Protein AF-A0A2V8R1D8-F1 (afdb_monomer_lite)

Foldseek 3Di:
DDDDDPPPPPPVPDPPQDPQLVLQLDLVQLVVLLPLLLVLLVVLLCCCCPVVVDDPVLLVVLLQLLQVVLVVVVVCCVPDVCCDDDDSNVVLSVVCVVPVQGSGDGRNVVLVVVLVVQCCVVCVVVVDPSSSSSSSSNSVNVSVVSVVSNCVRVPDDD

Radius of gyration: 20.64 Å; chains: 1; bounding box: 63×27×69 Å

Secondary structure (DSSP, 8-state):
------------------HHHHHHT-HHHHHHHHHHHHHHHHHHHHIIIIIS---HHHHHHHHHHHHHHHHHHHHHIIIIIISSSSSHHHHHHHHHHH-TTS-----HHHHHHHHHHHHIIIIIIS--SSHHHHHHHHHHHHHHHHHHHHHHHH----

Sequence (158 aa):
MAIYQNSETESIGTPKDSLLVSLATGSGNYWFSFVSDPLTVVFFLFWEAIFLRSNILILGLSFGAGLLSFSLAEYAFHRWVYHKGRTSAHIGHKKHHEMPEALIAMPWFIVTAVMAIVWYVFAYRLQFHFILGFLAGLLAGFVFYGIFHHVHHHFHFK

Structure (mmCIF, N/CA/C/O backbone):
data_AF-A0A2V8R1D8-F1
#
_entry.id   AF-A0A2V8R1D8-F1
#
loop_
_atom_site.group_PDB
_atom_site.id
_atom_site.type_symbol
_atom_site.label_atom_id
_atom_site.label_alt_id
_atom_site.label_comp_id
_atom_site.label_asym_id
_atom_site.label_entity_id
_atom_site.label_seq_id
_atom_site.pdbx_PDB_ins_code
_atom_site.Cartn_x
_atom_site.Cartn_y
_atom_site.Cartn_z
_atom_site.occupancy
_atom_site.B_iso_or_equiv
_atom_site.auth_seq_id
_atom_site.auth_comp_id
_atom_site.auth_asym_id
_atom_site.auth_atom_id
_atom_site.pdbx_PDB_model_num
ATOM 1 N N . MET A 1 1 ? 40.434 7.223 -50.171 1.00 41.22 1 MET A N 1
ATOM 2 C CA . MET A 1 1 ? 41.306 7.091 -48.986 1.00 41.22 1 MET A CA 1
ATOM 3 C C . MET A 1 1 ? 40.399 7.227 -47.774 1.00 41.22 1 MET A C 1
ATOM 5 O O . MET A 1 1 ? 39.888 8.310 -47.531 1.00 41.22 1 MET A O 1
ATOM 9 N N . ALA A 1 2 ? 40.040 6.098 -47.164 1.00 42.66 2 ALA A N 1
ATOM 10 C CA . ALA A 1 2 ? 39.095 6.037 -46.054 1.00 42.66 2 ALA A CA 1
ATOM 11 C C . ALA A 1 2 ? 39.780 6.543 -44.780 1.00 42.66 2 ALA A C 1
ATOM 13 O O . ALA A 1 2 ? 40.827 6.018 -44.406 1.00 42.66 2 ALA A O 1
ATOM 14 N N . ILE A 1 3 ? 39.210 7.563 -44.140 1.00 40.72 3 ILE A N 1
ATOM 15 C CA . ILE A 1 3 ? 39.638 7.991 -42.808 1.00 40.72 3 ILE A CA 1
ATOM 16 C C . ILE A 1 3 ? 38.753 7.245 -41.813 1.00 40.72 3 ILE A C 1
ATOM 18 O O . ILE A 1 3 ? 37.533 7.389 -41.808 1.00 40.72 3 ILE A O 1
ATOM 22 N N . TYR A 1 4 ? 39.411 6.372 -41.058 1.00 39.34 4 TYR A N 1
ATOM 23 C CA . TYR A 1 4 ? 38.858 5.477 -40.055 1.00 39.34 4 TYR A CA 1
ATOM 24 C C . TYR A 1 4 ? 38.027 6.222 -39.001 1.00 39.34 4 TYR A C 1
ATOM 26 O O . TYR A 1 4 ? 38.477 7.203 -38.410 1.00 39.34 4 TYR A O 1
ATOM 34 N N . GLN A 1 5 ? 36.830 5.693 -38.744 1.00 45.16 5 GLN A N 1
ATOM 35 C CA . GLN A 1 5 ? 36.044 5.949 -37.542 1.00 45.16 5 GLN A CA 1
ATOM 36 C C . GLN A 1 5 ? 36.840 5.498 -36.312 1.00 45.16 5 GLN A C 1
ATOM 38 O O . GLN A 1 5 ? 37.094 4.309 -36.152 1.00 45.16 5 GLN A O 1
ATOM 43 N N . ASN A 1 6 ? 37.155 6.428 -35.414 1.00 40.12 6 ASN A N 1
ATOM 44 C CA . ASN A 1 6 ? 37.315 6.119 -33.996 1.00 40.12 6 ASN A CA 1
ATOM 45 C C . ASN A 1 6 ? 36.038 6.581 -33.292 1.00 40.12 6 ASN A C 1
ATOM 47 O O . ASN A 1 6 ? 35.982 7.656 -32.702 1.00 40.12 6 ASN A O 1
ATOM 51 N N . SER A 1 7 ? 34.978 5.782 -33.412 1.00 38.84 7 SER A N 1
ATOM 52 C CA . SER A 1 7 ? 33.922 5.790 -32.407 1.00 38.84 7 SER A CA 1
ATOM 53 C C . SER A 1 7 ? 34.452 4.973 -31.238 1.00 38.84 7 SER A C 1
ATOM 55 O O . SER A 1 7 ? 34.416 3.741 -31.276 1.00 38.84 7 SER A O 1
ATOM 57 N N . GLU A 1 8 ? 34.995 5.657 -30.237 1.00 38.47 8 GLU A N 1
ATOM 58 C CA . GLU A 1 8 ? 35.162 5.082 -28.911 1.00 38.47 8 GLU A CA 1
ATOM 59 C C . GLU A 1 8 ? 33.794 4.552 -28.485 1.00 38.47 8 GLU A C 1
ATOM 61 O O . GLU A 1 8 ? 32.868 5.297 -28.169 1.00 38.47 8 GLU A O 1
ATOM 66 N N . THR A 1 9 ? 33.636 3.235 -28.554 1.00 39.47 9 THR A N 1
ATOM 67 C CA . THR A 1 9 ? 32.599 2.531 -27.824 1.00 39.47 9 THR A CA 1
ATOM 68 C C . THR A 1 9 ? 32.941 2.691 -26.351 1.00 39.47 9 THR A C 1
ATOM 70 O O . THR A 1 9 ? 33.554 1.809 -25.747 1.00 39.47 9 THR A O 1
ATOM 73 N N . GLU A 1 10 ? 32.559 3.828 -25.768 1.00 37.19 10 GLU A N 1
ATOM 74 C CA . GLU A 1 10 ? 32.228 3.872 -24.356 1.00 37.19 10 GLU A CA 1
ATOM 75 C C . GLU A 1 10 ? 31.118 2.836 -24.165 1.00 37.19 10 GLU A C 1
ATOM 77 O O . GLU A 1 10 ? 29.931 3.093 -24.376 1.00 37.19 10 GLU A O 1
ATOM 82 N N . SER A 1 11 ? 31.503 1.618 -23.785 1.00 39.09 11 SER A N 1
ATOM 83 C CA . SER A 1 11 ? 30.602 0.735 -23.070 1.00 39.09 11 SER A CA 1
ATOM 84 C C . SER A 1 11 ? 30.341 1.417 -21.729 1.00 39.09 11 SER A C 1
ATOM 86 O O . SER A 1 11 ? 30.990 1.115 -20.723 1.00 39.09 11 SER A O 1
ATOM 88 N N . ILE A 1 12 ? 29.440 2.401 -21.731 1.00 38.56 12 ILE A N 1
ATOM 89 C CA . ILE A 1 12 ? 28.854 2.963 -20.524 1.00 38.56 12 ILE A CA 1
ATOM 90 C C . ILE A 1 12 ? 28.121 1.789 -19.895 1.00 38.56 12 ILE A C 1
ATOM 92 O O . ILE A 1 12 ? 26.993 1.463 -20.266 1.00 38.56 12 ILE A O 1
ATOM 96 N N . GLY A 1 13 ? 28.825 1.079 -19.012 1.00 35.94 13 GLY A N 1
ATOM 97 C CA . GLY A 1 13 ? 28.264 -0.001 -18.231 1.00 35.94 13 GLY A CA 1
ATOM 98 C C . GLY A 1 13 ? 27.016 0.550 -17.573 1.00 35.94 13 GLY A C 1
ATOM 99 O O . GLY A 1 13 ? 27.098 1.483 -16.776 1.00 35.94 13 GLY A O 1
ATOM 100 N N . THR A 1 14 ? 25.856 0.023 -17.962 1.00 50.03 14 THR A N 1
ATOM 101 C CA . THR A 1 14 ? 24.590 0.343 -17.312 1.00 50.03 14 THR A CA 1
ATOM 102 C C . THR A 1 14 ? 24.822 0.206 -15.810 1.00 50.03 14 THR A C 1
ATOM 104 O O . THR A 1 14 ? 25.235 -0.883 -15.386 1.00 50.03 14 THR A O 1
ATOM 107 N N . PRO A 1 15 ? 24.645 1.275 -15.008 1.00 55.25 15 PRO A N 1
ATOM 108 C CA . PRO A 1 15 ? 24.829 1.195 -13.570 1.00 55.25 15 PRO A CA 1
ATOM 109 C C . PRO A 1 15 ? 24.048 -0.008 -13.067 1.00 55.25 15 PRO A C 1
ATOM 111 O O . PRO A 1 15 ? 22.863 -0.134 -13.377 1.00 55.25 15 PRO A O 1
ATOM 114 N N . LYS A 1 16 ? 24.722 -0.922 -12.362 1.00 64.06 16 LYS A N 1
ATOM 115 C CA . LYS A 1 16 ? 24.074 -2.119 -11.831 1.00 64.06 16 LYS A CA 1
ATOM 116 C C . LYS A 1 16 ? 22.870 -1.645 -11.021 1.00 64.06 16 LYS A C 1
ATOM 118 O O . LYS A 1 16 ? 23.039 -0.892 -10.061 1.00 64.06 16 LYS A O 1
ATOM 123 N N . ASP A 1 17 ? 21.674 -2.009 -11.474 1.00 74.56 17 ASP A N 1
ATOM 124 C CA . ASP A 1 17 ? 20.436 -1.531 -10.874 1.00 74.56 17 ASP A CA 1
ATOM 125 C C . ASP A 1 17 ? 20.444 -1.779 -9.364 1.00 74.56 17 ASP A C 1
ATOM 127 O O . ASP A 1 17 ? 20.967 -2.792 -8.888 1.00 74.56 17 ASP A O 1
ATOM 131 N N . SER A 1 18 ? 19.841 -0.864 -8.598 1.00 86.50 18 SER A N 1
ATOM 132 C CA . SER A 1 18 ? 19.681 -1.081 -7.158 1.00 86.50 18 SER A CA 1
ATOM 133 C C . SER A 1 18 ? 18.988 -2.427 -6.904 1.00 86.50 18 SER A C 1
ATOM 135 O O . SER A 1 18 ? 18.101 -2.816 -7.667 1.00 86.50 18 SER A O 1
ATOM 137 N N . LEU A 1 19 ? 19.347 -3.121 -5.817 1.00 90.06 19 LEU A N 1
ATOM 138 C CA . LEU A 1 19 ? 18.762 -4.423 -5.459 1.00 90.06 19 LEU A CA 1
ATOM 139 C C . LEU A 1 19 ? 17.224 -4.399 -5.497 1.00 90.06 19 LEU A C 1
ATOM 141 O O . LEU A 1 19 ? 16.602 -5.346 -5.965 1.00 90.06 19 LEU A O 1
ATOM 145 N N . LEU A 1 20 ? 16.619 -3.289 -5.065 1.00 89.56 20 LEU A N 1
ATOM 146 C CA . LEU A 1 20 ? 15.170 -3.092 -5.088 1.00 89.56 20 LEU A CA 1
ATOM 147 C C . LEU A 1 20 ? 14.584 -3.095 -6.502 1.00 89.56 20 LEU A C 1
ATOM 149 O O . LEU A 1 20 ? 13.525 -3.673 -6.710 1.00 89.56 20 LEU A O 1
ATOM 153 N N . VAL A 1 21 ? 15.267 -2.475 -7.467 1.00 90.19 21 VAL A N 1
ATOM 154 C CA . VAL A 1 21 ? 14.832 -2.471 -8.873 1.00 90.19 21 VAL A CA 1
ATOM 155 C C . VAL A 1 21 ? 14.974 -3.870 -9.469 1.00 90.19 21 VAL A C 1
ATOM 157 O O . VAL A 1 21 ? 14.065 -4.323 -10.151 1.00 90.19 21 VAL A O 1
ATOM 160 N N . SER A 1 22 ? 16.063 -4.577 -9.157 1.00 90.56 22 SER A N 1
ATOM 161 C CA . SER A 1 22 ? 16.262 -5.963 -9.600 1.00 90.56 22 SER A CA 1
ATOM 162 C C . SER A 1 22 ? 15.158 -6.898 -9.084 1.00 90.56 22 SER A C 1
ATOM 164 O O . SER A 1 22 ? 14.535 -7.618 -9.864 1.00 90.56 22 SER A O 1
ATOM 166 N N . LEU A 1 23 ? 14.837 -6.819 -7.786 1.00 92.12 23 LEU A N 1
ATOM 167 C CA . LEU A 1 23 ? 13.728 -7.571 -7.190 1.00 92.12 23 LEU A CA 1
ATOM 168 C C . LEU A 1 23 ? 12.376 -7.195 -7.809 1.00 92.12 23 LEU A C 1
ATOM 170 O O . LEU A 1 23 ? 11.559 -8.077 -8.062 1.00 92.12 23 LEU A O 1
ATOM 174 N N . ALA A 1 24 ? 12.156 -5.905 -8.080 1.00 92.06 24 ALA A N 1
ATOM 175 C CA . ALA A 1 24 ? 10.912 -5.417 -8.666 1.00 92.06 24 ALA A CA 1
ATOM 176 C C . ALA A 1 24 ? 10.656 -5.969 -10.078 1.00 92.06 24 ALA A C 1
ATOM 178 O O . ALA A 1 24 ? 9.509 -6.216 -10.439 1.00 92.06 24 ALA A O 1
ATOM 179 N N . THR A 1 25 ? 11.716 -6.193 -10.860 1.00 92.19 25 THR A N 1
ATOM 180 C CA . THR A 1 25 ? 11.643 -6.723 -12.235 1.00 92.19 25 THR A CA 1
ATOM 181 C C . THR A 1 25 ? 11.517 -8.251 -12.323 1.00 92.19 25 THR A C 1
ATOM 183 O O . THR A 1 25 ? 11.505 -8.807 -13.418 1.00 92.19 25 THR A O 1
ATOM 186 N N . GLY A 1 26 ? 11.470 -8.959 -11.191 1.00 91.44 26 GLY A N 1
ATOM 187 C CA . GLY A 1 26 ? 11.349 -10.416 -11.175 1.00 91.44 26 GLY A CA 1
ATOM 188 C C . GLY A 1 26 ? 9.906 -10.889 -11.370 1.00 91.44 26 GLY A C 1
ATOM 189 O O . GLY A 1 26 ? 9.023 -10.511 -10.604 1.00 91.44 26 GLY A O 1
ATOM 190 N N . SER A 1 27 ? 9.671 -11.814 -12.305 1.00 93.38 27 SER A N 1
ATOM 191 C CA . SER A 1 27 ? 8.342 -12.419 -12.518 1.00 93.38 27 SER A CA 1
ATOM 192 C C . SER A 1 27 ? 7.805 -13.132 -11.272 1.00 93.38 27 SER A C 1
ATOM 194 O O . SER A 1 27 ? 6.617 -13.055 -10.978 1.00 93.38 27 SER A O 1
ATOM 196 N N . GLY A 1 28 ? 8.681 -13.785 -10.501 1.00 94.44 28 GLY A N 1
ATOM 197 C CA . GLY A 1 28 ? 8.311 -14.390 -9.222 1.00 94.44 28 GLY A CA 1
ATOM 198 C C . GLY A 1 28 ? 7.783 -13.349 -8.236 1.00 94.44 28 GLY A C 1
ATOM 199 O O . GLY A 1 28 ? 6.726 -13.550 -7.655 1.00 94.44 28 GLY A O 1
ATOM 200 N N . ASN A 1 29 ? 8.472 -12.209 -8.102 1.00 95.31 29 ASN A N 1
ATOM 201 C CA . ASN A 1 29 ? 8.006 -11.100 -7.270 1.00 95.31 29 ASN A CA 1
ATOM 202 C C . ASN A 1 29 ? 6.626 -10.607 -7.716 1.00 95.31 29 ASN A C 1
ATOM 204 O O . ASN A 1 29 ? 5.735 -10.467 -6.887 1.00 95.31 29 ASN A O 1
ATOM 208 N N . TYR A 1 30 ? 6.459 -10.400 -9.024 1.00 96.25 30 TYR A N 1
ATOM 209 C CA . TYR A 1 30 ? 5.204 -9.958 -9.620 1.00 96.25 30 TYR A CA 1
ATOM 210 C C . TYR A 1 30 ? 4.035 -10.859 -9.217 1.00 96.25 30 TYR A C 1
ATOM 212 O O . TYR A 1 30 ? 3.086 -10.398 -8.588 1.00 96.25 30 TYR A O 1
ATOM 220 N N . TRP A 1 31 ? 4.128 -12.159 -9.508 1.00 96.25 31 TRP A N 1
ATOM 221 C CA . TRP A 1 31 ? 3.050 -13.102 -9.213 1.00 96.25 31 TRP A CA 1
ATOM 222 C C . TRP A 1 31 ? 2.859 -13.349 -7.718 1.00 96.25 31 TRP A C 1
ATOM 224 O O . TRP A 1 31 ? 1.728 -13.570 -7.289 1.00 96.25 31 TRP A O 1
ATOM 234 N N . PHE A 1 32 ? 3.923 -13.267 -6.913 1.00 95.94 32 PHE A N 1
ATOM 235 C CA . PHE A 1 32 ? 3.776 -13.332 -5.463 1.00 95.94 32 PHE A CA 1
ATOM 236 C C . PHE A 1 32 ? 2.927 -12.183 -4.931 1.00 95.94 32 PHE A C 1
ATOM 238 O O . PHE A 1 32 ? 2.042 -12.462 -4.129 1.00 95.94 32 PHE A O 1
ATOM 245 N N . SER A 1 33 ? 3.105 -10.948 -5.411 1.00 95.19 33 SER A N 1
ATOM 246 C CA . SER A 1 33 ? 2.271 -9.813 -4.987 1.00 95.19 33 SER A CA 1
ATOM 247 C C . SER A 1 33 ? 0.780 -10.041 -5.283 1.00 95.19 33 SER A C 1
ATOM 249 O O . SER A 1 33 ? -0.067 -9.788 -4.427 1.00 95.19 33 SER A O 1
ATOM 251 N N . PHE A 1 34 ? 0.445 -10.638 -6.437 1.00 95.94 34 PHE A N 1
ATOM 252 C CA . PHE A 1 34 ? -0.938 -11.010 -6.790 1.00 95.94 34 PHE A CA 1
ATOM 253 C C . PHE A 1 34 ? -1.569 -12.057 -5.859 1.00 95.94 34 PHE A C 1
ATOM 255 O O . PHE A 1 34 ? -2.785 -12.239 -5.884 1.00 95.94 34 PHE A O 1
ATOM 262 N N . VAL A 1 35 ? -0.773 -12.739 -5.033 1.00 95.88 35 VAL A N 1
ATOM 263 C CA . VAL A 1 35 ? -1.250 -13.720 -4.051 1.00 95.88 35 VAL A CA 1
ATOM 264 C C . VAL A 1 35 ? -1.146 -13.171 -2.628 1.00 95.88 35 VAL A C 1
ATOM 266 O O . VAL A 1 35 ? -2.112 -13.249 -1.869 1.00 95.88 35 VAL A O 1
ATOM 269 N N . SER A 1 36 ? -0.003 -12.595 -2.251 1.00 95.75 36 SER A N 1
ATOM 270 C CA . SER A 1 36 ? 0.251 -12.111 -0.891 1.00 95.75 36 SER A CA 1
ATOM 271 C C . SER A 1 36 ? -0.670 -10.966 -0.500 1.00 95.75 36 SER A C 1
ATOM 273 O O . SER A 1 36 ? -1.159 -10.932 0.633 1.00 95.75 36 SER A O 1
ATOM 275 N N . ASP A 1 37 ? -0.935 -10.044 -1.423 1.00 96.69 37 ASP A N 1
ATOM 276 C CA . ASP A 1 37 ? -1.653 -8.816 -1.100 1.00 96.69 37 ASP A CA 1
ATOM 277 C C . ASP A 1 37 ? -3.150 -9.093 -0.870 1.00 96.69 37 ASP A C 1
ATOM 279 O O . ASP A 1 37 ? -3.657 -8.711 0.190 1.00 96.69 37 ASP A O 1
ATOM 283 N N . PRO A 1 38 ? -3.860 -9.859 -1.731 1.00 97.50 38 PRO A N 1
ATOM 284 C CA . PRO A 1 38 ? -5.233 -10.276 -1.440 1.00 97.50 38 PRO A CA 1
ATOM 285 C C . PRO A 1 38 ? -5.356 -11.126 -0.170 1.00 97.50 38 PRO A C 1
ATOM 287 O O . PRO A 1 38 ? -6.297 -10.940 0.603 1.00 97.50 38 PRO A O 1
ATOM 290 N N . LEU A 1 39 ? -4.406 -12.034 0.089 1.00 97.25 39 LEU A N 1
ATOM 291 C CA . LEU A 1 39 ? -4.412 -12.827 1.324 1.00 97.25 39 LEU A CA 1
ATOM 292 C C . LEU A 1 39 ? -4.265 -11.943 2.566 1.00 97.25 39 LEU A C 1
ATOM 294 O O . LEU A 1 39 ? -4.924 -12.190 3.575 1.00 97.25 39 LEU A O 1
ATOM 298 N N . THR A 1 40 ? -3.459 -10.886 2.481 1.00 97.12 40 THR A N 1
ATOM 299 C CA . THR A 1 40 ? -3.302 -9.909 3.565 1.00 97.12 40 THR A CA 1
ATOM 300 C C . THR A 1 40 ? -4.591 -9.114 3.794 1.00 97.12 40 THR A C 1
ATOM 302 O O . THR A 1 40 ? -4.981 -8.911 4.945 1.00 97.12 40 THR A O 1
ATOM 305 N N . VAL A 1 41 ? -5.312 -8.734 2.729 1.00 98.31 41 VAL A N 1
ATOM 306 C CA . VAL A 1 41 ? -6.651 -8.118 2.843 1.00 98.31 41 VAL A CA 1
ATOM 307 C C . VAL A 1 41 ? -7.609 -9.047 3.590 1.00 98.31 41 VAL A C 1
ATOM 309 O O . VAL A 1 41 ? -8.243 -8.626 4.560 1.00 98.31 41 VAL A O 1
ATOM 312 N N . VAL A 1 42 ? -7.692 -10.316 3.174 1.00 98.31 42 VAL A N 1
ATOM 313 C CA . VAL A 1 42 ? -8.558 -11.314 3.823 1.00 98.31 42 VAL A CA 1
ATOM 314 C C . VAL A 1 42 ? -8.168 -11.499 5.287 1.00 98.31 42 VAL A C 1
ATOM 316 O O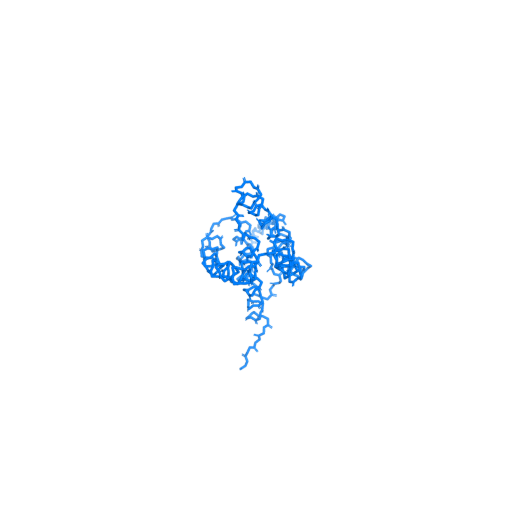 . VAL A 1 42 ? -9.046 -11.523 6.148 1.00 98.31 42 VAL A O 1
ATOM 319 N N . PHE A 1 43 ? -6.871 -11.572 5.585 1.00 97.62 43 PHE A N 1
ATOM 320 C CA . PHE A 1 43 ? -6.368 -11.686 6.951 1.00 97.62 43 PHE A CA 1
ATOM 321 C C . PHE A 1 43 ? -6.795 -10.500 7.826 1.00 97.62 43 PHE A C 1
ATOM 323 O O . PHE A 1 43 ? -7.307 -10.714 8.924 1.00 97.62 43 PHE A O 1
ATOM 330 N N . PHE A 1 44 ? -6.648 -9.261 7.351 1.00 98.06 44 PHE A N 1
ATOM 331 C CA . PHE A 1 44 ? -7.055 -8.074 8.110 1.00 98.06 44 PHE A CA 1
ATOM 332 C C . PHE A 1 44 ? -8.564 -8.019 8.353 1.00 98.06 44 PHE A C 1
ATOM 334 O O . PHE A 1 44 ? -8.984 -7.763 9.483 1.00 98.06 44 PHE A O 1
ATOM 341 N N . LEU A 1 45 ? -9.378 -8.312 7.333 1.00 98.19 45 LEU A N 1
ATOM 342 C CA . LEU A 1 45 ? -10.837 -8.3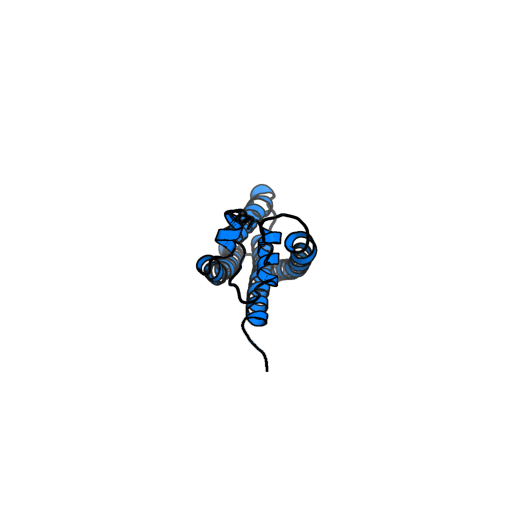69 7.478 1.00 98.19 45 LEU A CA 1
ATOM 343 C C . LEU A 1 45 ? -11.263 -9.459 8.460 1.00 98.19 45 LEU A C 1
ATOM 345 O O . LEU A 1 45 ? -12.088 -9.212 9.339 1.00 98.19 45 LEU A O 1
ATOM 349 N N . PHE A 1 46 ? -10.679 -10.652 8.333 1.00 98.00 46 PHE A N 1
ATOM 350 C CA . PHE A 1 46 ? -10.931 -11.766 9.238 1.00 98.00 46 PHE A CA 1
ATOM 351 C C . PHE A 1 46 ? -10.560 -11.401 10.676 1.00 98.00 46 PHE A C 1
ATOM 353 O O . PHE A 1 46 ? -11.347 -11.633 11.593 1.00 98.00 46 PHE A O 1
ATOM 360 N N . TRP A 1 47 ? -9.394 -10.788 10.884 1.00 97.75 47 TRP A N 1
ATOM 361 C CA . TRP A 1 47 ? -8.935 -10.431 12.219 1.00 97.75 47 TRP A CA 1
ATOM 362 C C . TRP A 1 47 ? -9.835 -9.388 12.889 1.00 97.75 47 TRP A C 1
ATOM 364 O O . TRP A 1 47 ? -10.257 -9.563 14.035 1.00 97.75 47 TRP A O 1
ATOM 374 N N . GLU A 1 48 ? -10.178 -8.331 12.155 1.00 96.81 48 GLU A N 1
ATOM 375 C CA . GLU A 1 48 ? -11.064 -7.262 12.620 1.00 96.81 48 GLU A CA 1
ATOM 376 C C . GLU A 1 48 ? -12.483 -7.789 12.918 1.00 96.81 48 GLU A C 1
ATOM 378 O O . GLU A 1 48 ? -13.074 -7.453 13.946 1.00 96.81 48 GLU A O 1
ATOM 383 N N . ALA A 1 49 ? -13.021 -8.671 12.070 1.00 96.50 49 ALA A N 1
ATOM 384 C CA . ALA A 1 49 ? -14.365 -9.219 12.244 1.00 96.50 49 ALA A CA 1
ATOM 385 C C . ALA A 1 49 ? -14.455 -10.266 13.366 1.00 96.50 49 ALA A C 1
ATOM 387 O O . ALA A 1 49 ? -15.410 -10.259 14.141 1.00 96.50 49 ALA A O 1
ATOM 388 N N . ILE A 1 50 ? -13.484 -11.179 13.459 1.00 97.31 50 ILE A N 1
ATOM 389 C CA . ILE A 1 50 ? -13.590 -12.363 14.325 1.00 97.31 50 ILE A CA 1
ATOM 390 C C . ILE A 1 50 ? -12.948 -12.137 15.692 1.00 97.31 50 ILE A C 1
ATOM 392 O O . ILE A 1 50 ? -13.558 -12.454 16.717 1.00 97.31 50 ILE A O 1
ATOM 396 N N . PHE A 1 51 ? -11.737 -11.578 15.732 1.00 96.50 51 PHE A N 1
ATOM 397 C CA . PHE A 1 51 ? -11.011 -11.389 16.990 1.00 96.50 51 PHE A CA 1
ATOM 398 C C . PHE A 1 51 ? -11.358 -10.065 17.658 1.00 96.50 51 PHE A C 1
ATOM 400 O O . PHE A 1 51 ? -11.602 -10.046 18.864 1.00 96.50 51 PHE A O 1
ATOM 407 N N . LEU A 1 52 ? -11.433 -8.976 16.888 1.00 95.62 52 LEU A N 1
ATOM 408 C CA . LEU A 1 52 ? -11.808 -7.664 17.429 1.00 95.62 52 LEU A CA 1
ATOM 409 C C . LEU A 1 52 ? -13.327 -7.473 17.525 1.00 95.62 52 LEU A C 1
ATOM 411 O O . LEU A 1 52 ? -13.783 -6.582 18.238 1.00 95.62 52 LEU A O 1
ATOM 415 N N . ARG A 1 53 ? -14.108 -8.352 16.879 1.00 95.94 53 ARG A N 1
ATOM 416 C CA . ARG A 1 53 ? -15.581 -8.374 16.926 1.00 95.94 53 ARG A CA 1
ATOM 417 C C . ARG A 1 53 ? -16.201 -7.028 16.556 1.00 95.94 53 ARG A C 1
ATOM 419 O O . ARG A 1 53 ? -17.226 -6.629 17.115 1.00 95.94 53 ARG A O 1
ATOM 426 N N . SER A 1 54 ? -15.571 -6.324 15.620 1.00 94.31 54 SER A N 1
ATOM 427 C CA . SER A 1 54 ? -16.043 -5.024 15.169 1.00 94.31 54 SER A CA 1
ATOM 428 C C . SER A 1 54 ? -17.422 -5.137 14.526 1.00 94.31 54 SER A C 1
ATOM 430 O O . SER A 1 54 ? -17.735 -6.091 13.813 1.00 94.31 54 SER A O 1
ATOM 432 N N . ASN A 1 55 ? -18.266 -4.139 14.782 1.00 96.25 55 ASN A N 1
ATOM 433 C CA . ASN A 1 55 ? -19.586 -4.052 14.170 1.00 96.25 55 ASN A CA 1
ATOM 434 C C . ASN A 1 55 ? -19.457 -4.025 12.634 1.00 96.25 55 ASN A C 1
ATOM 436 O O . ASN A 1 55 ? -18.639 -3.276 12.102 1.00 96.25 55 ASN A O 1
ATOM 440 N N . ILE A 1 56 ? -20.295 -4.791 11.926 1.00 95.94 56 ILE A N 1
ATOM 441 C CA . ILE A 1 56 ? -20.220 -4.926 10.462 1.00 95.94 56 ILE A CA 1
ATOM 442 C C . ILE A 1 56 ? -20.371 -3.594 9.716 1.00 95.94 56 ILE A C 1
ATOM 444 O O . ILE A 1 56 ? -19.706 -3.385 8.704 1.00 95.94 56 ILE A O 1
ATOM 448 N N . LEU A 1 57 ? -21.193 -2.669 10.225 1.00 97.75 57 LEU A N 1
ATOM 449 C CA . LEU A 1 57 ? -21.340 -1.336 9.641 1.00 97.75 57 LEU A CA 1
ATOM 450 C C . LEU A 1 57 ? -20.053 -0.533 9.816 1.00 97.75 57 LEU A C 1
ATOM 452 O O . LEU A 1 57 ? -19.598 0.094 8.867 1.00 97.75 57 LEU A O 1
ATOM 456 N N . ILE A 1 58 ? -19.432 -0.586 10.998 1.00 96.88 58 ILE A N 1
ATOM 457 C CA . ILE A 1 58 ? -18.167 0.118 11.243 1.00 96.88 58 ILE A CA 1
ATOM 458 C C . ILE A 1 58 ? -17.036 -0.486 10.406 1.00 96.88 58 ILE A C 1
ATOM 460 O O . ILE A 1 58 ? -16.250 0.262 9.832 1.00 96.88 58 ILE A O 1
ATOM 464 N N . LEU A 1 59 ? -16.979 -1.815 10.287 1.00 97.75 59 LEU A N 1
ATOM 465 C CA . LEU A 1 59 ? -16.034 -2.501 9.409 1.00 97.75 59 LEU A CA 1
ATOM 466 C C . LEU A 1 59 ? -16.224 -2.080 7.945 1.00 97.75 59 LEU A C 1
ATOM 468 O O . LEU A 1 59 ? -15.253 -1.762 7.266 1.00 97.75 59 LEU A O 1
ATOM 472 N N . GLY A 1 60 ? -17.471 -2.027 7.468 1.00 98.31 60 GLY A N 1
ATOM 473 C CA . GLY A 1 60 ? -17.783 -1.560 6.118 1.00 98.31 60 GLY A CA 1
ATOM 474 C C . GLY A 1 60 ? -17.382 -0.100 5.890 1.00 98.31 60 GLY A C 1
ATOM 475 O O . GLY A 1 60 ? -16.804 0.223 4.853 1.00 98.31 60 GLY A O 1
ATOM 476 N N . LEU A 1 61 ? -17.627 0.777 6.868 1.00 98.50 61 LEU A N 1
ATOM 477 C CA . LEU A 1 61 ? -17.251 2.192 6.797 1.00 98.50 61 LEU A CA 1
ATOM 478 C C . LEU A 1 61 ? -15.732 2.393 6.819 1.00 98.50 61 LEU A C 1
ATOM 480 O O . LEU A 1 61 ? -15.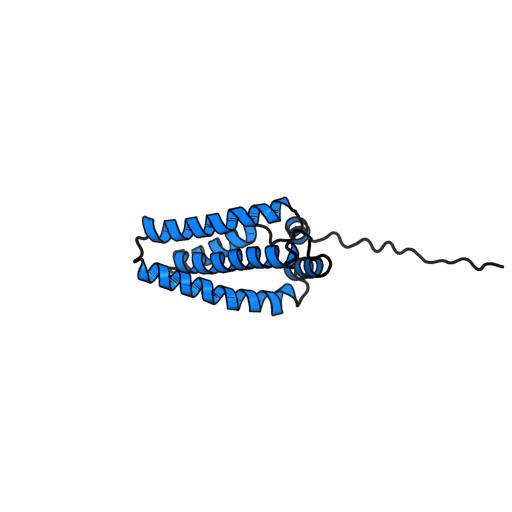218 3.176 6.021 1.00 98.50 61 LEU A O 1
ATOM 484 N N . SER A 1 62 ? -15.005 1.693 7.694 1.00 98.31 62 SER A N 1
ATOM 485 C CA . SER A 1 62 ? -13.543 1.799 7.766 1.00 98.31 62 SER A CA 1
ATOM 486 C C . SER A 1 62 ? -12.886 1.245 6.504 1.00 98.31 62 SER A C 1
ATOM 488 O O . SER A 1 62 ? -12.023 1.912 5.932 1.00 98.31 62 SER A O 1
ATOM 490 N N . PHE A 1 63 ? -13.358 0.099 6.003 1.00 98.75 63 PHE A N 1
ATOM 491 C CA . PHE A 1 63 ? -12.938 -0.456 4.718 1.00 98.75 63 PHE A CA 1
ATOM 492 C C . PHE A 1 63 ? -13.207 0.516 3.564 1.00 98.75 63 PHE A C 1
ATOM 494 O O . PHE A 1 63 ? -12.305 0.810 2.781 1.00 98.75 63 PHE A O 1
ATOM 501 N N . GLY A 1 64 ? -14.415 1.078 3.483 1.00 98.69 64 GLY A N 1
ATOM 502 C CA . GLY A 1 64 ? -14.765 2.070 2.464 1.00 98.69 64 GLY A CA 1
ATOM 503 C C . GLY A 1 64 ? -13.876 3.317 2.522 1.00 98.69 64 GLY A C 1
ATOM 504 O O . GLY A 1 64 ? -13.390 3.778 1.490 1.00 98.69 64 GLY A O 1
ATOM 505 N N . ALA A 1 65 ? -13.593 3.828 3.722 1.00 98.56 65 ALA A N 1
ATOM 506 C CA . ALA A 1 65 ? -12.687 4.959 3.913 1.00 98.56 65 ALA A CA 1
ATOM 507 C C . ALA A 1 65 ? -11.248 4.636 3.473 1.00 98.56 65 ALA A C 1
ATOM 509 O O . ALA A 1 65 ? -10.592 5.475 2.851 1.00 98.56 65 ALA A O 1
ATOM 510 N N . GLY A 1 66 ? -10.770 3.421 3.750 1.00 98.56 66 GLY A N 1
ATOM 511 C CA . GLY A 1 66 ? -9.477 2.927 3.273 1.00 98.56 66 GLY A CA 1
ATOM 512 C C . GLY A 1 66 ? -9.412 2.862 1.751 1.00 98.56 66 GLY A C 1
ATOM 513 O O . GLY A 1 66 ? -8.474 3.384 1.147 1.00 98.56 66 GLY A O 1
ATOM 514 N N . LEU A 1 67 ? -10.448 2.301 1.127 1.00 98.44 67 LEU A N 1
ATOM 515 C CA . LEU A 1 67 ? -10.550 2.171 -0.326 1.00 98.44 67 LEU A CA 1
ATOM 516 C C . LEU A 1 67 ? -10.550 3.540 -1.028 1.00 98.44 67 LEU A C 1
ATOM 518 O O . LEU A 1 67 ? -9.829 3.736 -2.003 1.00 98.44 67 LEU A O 1
ATOM 522 N N . LEU A 1 68 ? -11.293 4.515 -0.497 1.00 98.31 68 LEU A N 1
ATOM 523 C CA . LEU A 1 68 ? -11.290 5.894 -1.006 1.00 98.31 68 LEU A CA 1
ATOM 524 C C . LEU A 1 68 ? -9.948 6.601 -0.770 1.00 98.31 68 LEU A C 1
ATOM 526 O O . LEU A 1 68 ? -9.484 7.374 -1.604 1.00 98.31 68 LEU A O 1
ATOM 530 N N . SER A 1 69 ? -9.295 6.329 0.360 1.00 98.31 69 SER A N 1
ATOM 531 C CA . SER A 1 69 ? -7.966 6.877 0.641 1.00 98.31 69 SER A CA 1
ATOM 532 C C . SER A 1 69 ? -6.923 6.332 -0.333 1.00 98.31 69 SER A C 1
ATOM 534 O O . SER A 1 69 ? -5.997 7.059 -0.703 1.00 98.31 69 SER A O 1
ATOM 536 N N . PHE A 1 70 ? -7.090 5.089 -0.799 1.00 98.31 70 PHE A N 1
ATOM 537 C CA . PHE A 1 70 ? -6.193 4.503 -1.784 1.00 98.31 70 PHE A CA 1
ATOM 538 C C . PHE A 1 70 ? -6.213 5.277 -3.100 1.00 98.31 70 PHE A C 1
ATOM 540 O O . PHE A 1 70 ? -5.138 5.562 -3.606 1.00 98.31 70 PHE A O 1
ATOM 547 N N . SER A 1 71 ? -7.365 5.706 -3.628 1.00 96.31 71 SER A N 1
ATOM 548 C CA . SER A 1 71 ? -7.376 6.439 -4.908 1.00 96.31 71 SER A CA 1
ATOM 549 C C . SER A 1 71 ? -6.592 7.756 -4.837 1.00 96.31 71 SER A C 1
ATOM 551 O O . SER A 1 71 ? -5.926 8.156 -5.793 1.00 96.31 71 SER A O 1
ATOM 553 N N . LEU A 1 72 ? -6.623 8.430 -3.681 1.00 97.50 72 LEU A N 1
ATOM 554 C CA . LEU A 1 72 ? -5.796 9.615 -3.453 1.00 97.50 72 LEU A CA 1
ATOM 555 C C . LEU A 1 72 ? -4.309 9.249 -3.345 1.00 97.50 72 LEU A C 1
ATOM 557 O O . LEU A 1 72 ? -3.466 9.935 -3.928 1.00 97.50 72 LEU A O 1
ATOM 561 N N . ALA A 1 73 ? -3.986 8.181 -2.612 1.00 96.81 73 ALA A N 1
ATOM 562 C CA . ALA A 1 73 ? -2.619 7.690 -2.478 1.00 96.81 73 ALA A CA 1
ATOM 563 C C . ALA A 1 73 ? -2.042 7.252 -3.833 1.00 96.81 73 ALA A C 1
ATOM 565 O O . ALA A 1 73 ? -0.936 7.660 -4.170 1.00 96.81 73 ALA A O 1
ATOM 566 N N . GLU A 1 74 ? -2.799 6.506 -4.634 1.00 97.44 74 GLU A N 1
ATOM 567 C CA . GLU A 1 74 ? -2.453 6.092 -5.993 1.00 97.44 74 GLU A CA 1
ATOM 568 C C . GLU A 1 74 ? -2.060 7.308 -6.826 1.00 97.44 74 GLU A C 1
ATOM 570 O O . GLU A 1 74 ? -0.932 7.386 -7.311 1.00 97.44 74 GLU A O 1
ATOM 575 N N . TYR A 1 75 ? -2.941 8.307 -6.914 1.00 97.31 75 TYR A N 1
ATOM 576 C CA . TYR A 1 75 ? -2.662 9.528 -7.661 1.00 97.31 75 TYR A CA 1
ATOM 577 C C . TYR A 1 75 ? -1.404 10.245 -7.151 1.00 97.31 75 TYR A C 1
ATOM 579 O O . TYR A 1 75 ? -0.558 10.671 -7.945 1.00 97.31 75 TYR A O 1
ATOM 587 N N . ALA A 1 76 ? -1.254 10.365 -5.830 1.00 96.50 76 ALA A N 1
ATOM 588 C CA . ALA A 1 76 ? -0.125 11.052 -5.221 1.00 96.50 76 ALA A CA 1
ATOM 589 C C . ALA A 1 76 ? 1.209 10.349 -5.506 1.00 96.50 76 ALA A C 1
ATOM 591 O O . ALA A 1 76 ? 2.175 10.984 -5.944 1.00 96.50 76 ALA A O 1
ATOM 592 N N . PHE A 1 77 ? 1.259 9.034 -5.297 1.00 95.25 77 PHE A N 1
ATOM 593 C CA . PHE A 1 77 ? 2.437 8.223 -5.574 1.00 95.25 77 PHE A CA 1
ATOM 594 C C . PHE A 1 77 ? 2.754 8.233 -7.063 1.00 95.25 77 PHE A C 1
ATOM 596 O O . PHE A 1 77 ? 3.886 8.532 -7.437 1.00 95.25 77 PHE A O 1
ATOM 603 N N . HIS A 1 78 ? 1.760 8.022 -7.919 1.00 96.12 78 HIS A N 1
ATOM 604 C CA . HIS A 1 78 ? 1.964 7.999 -9.358 1.00 96.12 78 HIS A CA 1
ATOM 605 C C . HIS A 1 78 ? 2.517 9.341 -9.862 1.00 96.12 78 HIS A C 1
ATOM 607 O O . HIS A 1 78 ? 3.562 9.386 -10.521 1.00 96.12 78 HIS A O 1
ATOM 613 N N . ARG A 1 79 ? 1.897 10.462 -9.474 1.00 96.12 79 ARG A N 1
ATOM 614 C CA . ARG A 1 79 ? 2.290 11.798 -9.942 1.00 96.12 79 ARG A CA 1
ATOM 615 C C . ARG A 1 79 ? 3.612 12.296 -9.355 1.00 96.12 79 ARG A C 1
ATOM 617 O O . ARG A 1 79 ? 4.384 12.933 -10.077 1.00 96.12 79 ARG A O 1
ATOM 624 N N . TRP A 1 80 ? 3.860 12.089 -8.061 1.00 95.56 80 TRP A N 1
ATOM 625 C CA . TRP A 1 80 ? 4.982 12.732 -7.359 1.00 95.56 80 TRP A CA 1
ATOM 626 C C . TRP A 1 80 ? 6.111 11.791 -6.949 1.00 95.56 80 TRP A C 1
ATOM 628 O O . TRP A 1 80 ? 7.228 12.271 -6.791 1.00 95.56 80 TRP A O 1
ATOM 638 N N . VAL A 1 81 ? 5.860 10.491 -6.795 1.00 94.12 81 VAL A N 1
ATOM 639 C CA . VAL A 1 81 ? 6.891 9.514 -6.399 1.00 94.12 81 VAL A CA 1
ATOM 640 C C . VAL A 1 81 ? 7.381 8.715 -7.604 1.00 94.12 81 VAL A C 1
ATOM 642 O O . VAL A 1 81 ? 8.582 8.512 -7.761 1.00 94.12 81 VAL A O 1
ATOM 645 N N . TYR A 1 82 ? 6.468 8.269 -8.465 1.00 95.38 82 TYR A N 1
ATOM 646 C CA . TYR A 1 82 ? 6.791 7.414 -9.604 1.00 95.38 82 TYR A CA 1
ATOM 647 C C . TYR A 1 82 ? 7.232 8.236 -10.814 1.00 95.38 82 TYR A C 1
ATOM 649 O O . TYR A 1 82 ? 8.219 7.894 -11.457 1.00 95.38 82 TYR A O 1
ATOM 657 N N . HIS A 1 83 ? 6.580 9.365 -11.103 1.00 95.94 83 HIS A N 1
ATOM 658 C CA . HIS A 1 83 ? 6.970 10.229 -12.226 1.00 95.94 83 HIS A CA 1
ATOM 659 C C . HIS A 1 83 ? 8.025 11.291 -11.896 1.00 95.94 83 HIS A C 1
ATOM 661 O O . HIS A 1 83 ? 8.557 11.911 -12.817 1.00 95.94 83 HIS A O 1
ATOM 667 N N . LYS A 1 84 ? 8.362 11.514 -10.619 1.00 91.38 84 LYS A N 1
ATOM 668 C CA . LYS A 1 84 ? 9.358 12.520 -10.223 1.00 91.38 84 LYS A CA 1
ATOM 669 C C . LYS A 1 84 ? 10.393 11.939 -9.264 1.00 91.38 84 LYS A C 1
ATOM 671 O O . LYS A 1 84 ? 10.045 11.313 -8.272 1.00 91.38 84 LYS A O 1
ATOM 676 N N . GLY A 1 85 ? 11.668 12.230 -9.516 1.00 80.25 85 GLY A N 1
ATOM 677 C CA . GLY A 1 85 ? 12.758 11.969 -8.576 1.00 80.25 85 GLY A CA 1
ATOM 678 C C . GLY A 1 85 ? 13.816 11.007 -9.106 1.00 80.25 85 GLY A C 1
ATOM 679 O O . GLY A 1 85 ? 14.025 10.885 -10.305 1.00 80.25 85 GLY A O 1
ATOM 680 N N . ARG A 1 86 ? 14.546 10.374 -8.182 1.00 87.62 86 ARG A N 1
ATOM 681 C CA . ARG A 1 86 ? 15.645 9.425 -8.459 1.00 87.62 86 ARG A CA 1
ATOM 682 C C . ARG A 1 86 ? 15.549 8.173 -7.573 1.00 87.62 86 ARG A C 1
ATOM 684 O O . ARG A 1 86 ? 16.554 7.534 -7.281 1.00 87.62 86 ARG A O 1
ATOM 691 N N . THR A 1 87 ? 14.349 7.876 -7.074 1.00 91.56 87 THR A N 1
ATOM 692 C CA . THR A 1 87 ? 14.087 6.742 -6.176 1.00 91.56 87 THR A CA 1
ATOM 693 C C . THR A 1 87 ? 14.040 5.427 -6.960 1.00 91.56 87 THR A C 1
ATOM 695 O O . THR A 1 87 ? 13.799 5.428 -8.168 1.00 91.56 87 THR A O 1
ATOM 698 N N . SER A 1 88 ? 14.204 4.283 -6.286 1.00 92.81 88 SER A N 1
ATOM 699 C CA . SER A 1 88 ? 14.012 2.971 -6.928 1.00 92.81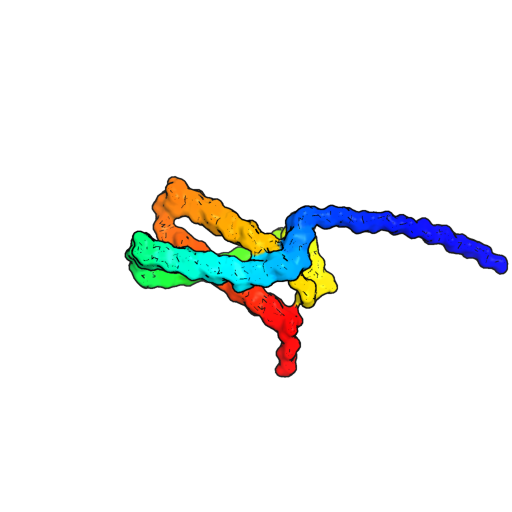 88 SER A CA 1
ATOM 700 C C . SER A 1 88 ? 12.604 2.811 -7.516 1.00 92.81 88 SER A C 1
ATOM 702 O O . SER A 1 88 ? 12.463 2.202 -8.571 1.00 92.81 88 SER A O 1
ATOM 704 N N . ALA A 1 89 ? 11.581 3.401 -6.884 1.00 93.19 89 ALA A N 1
ATOM 705 C CA . ALA A 1 89 ? 10.215 3.409 -7.407 1.00 93.19 89 ALA A CA 1
ATOM 706 C C . ALA A 1 89 ? 10.108 4.198 -8.723 1.00 93.19 89 ALA A C 1
ATOM 708 O O . ALA A 1 89 ? 9.503 3.712 -9.672 1.00 93.19 89 ALA A O 1
ATOM 709 N N . HIS A 1 90 ? 10.755 5.367 -8.813 1.00 94.88 90 HIS A N 1
ATOM 710 C CA . HIS A 1 90 ? 10.823 6.140 -10.056 1.00 94.88 90 HIS A CA 1
ATOM 711 C C . HIS A 1 90 ? 11.517 5.363 -11.181 1.00 94.88 90 HIS A C 1
ATOM 713 O O . HIS A 1 90 ? 11.019 5.314 -12.302 1.00 94.88 90 HIS A O 1
ATOM 719 N N . ILE A 1 91 ? 12.651 4.721 -10.882 1.00 94.69 91 ILE A N 1
ATOM 720 C CA . ILE A 1 91 ? 13.401 3.931 -11.870 1.00 94.69 91 ILE A CA 1
ATOM 721 C C . ILE A 1 91 ? 12.572 2.733 -12.353 1.00 94.69 91 ILE A C 1
ATOM 723 O O . ILE A 1 91 ? 12.492 2.500 -13.556 1.00 94.69 91 ILE A O 1
ATOM 727 N N . GLY A 1 92 ? 11.936 1.995 -11.437 1.00 94.31 92 GLY A N 1
ATOM 728 C CA . GLY A 1 92 ? 11.061 0.872 -11.786 1.00 94.31 92 GLY A CA 1
ATOM 729 C C . GLY A 1 92 ? 9.872 1.307 -12.645 1.00 94.31 92 GLY A C 1
ATOM 730 O O . GLY A 1 92 ? 9.606 0.691 -13.673 1.00 94.31 92 GLY A O 1
ATOM 731 N N . HIS A 1 93 ? 9.223 2.417 -12.285 1.00 95.88 93 HIS A N 1
ATOM 732 C CA . HIS A 1 93 ? 8.123 2.984 -13.069 1.00 95.88 93 HIS A CA 1
ATOM 733 C C . HIS A 1 93 ? 8.565 3.431 -14.461 1.00 95.88 93 HIS A C 1
ATOM 735 O O . HIS A 1 93 ? 7.886 3.165 -15.445 1.00 95.88 93 HIS A O 1
ATOM 741 N N . LYS A 1 94 ? 9.736 4.067 -14.577 1.00 95.50 94 LYS A N 1
ATOM 742 C CA . LYS A 1 94 ? 10.293 4.446 -15.880 1.00 95.50 94 LYS A CA 1
ATOM 743 C C . LYS A 1 94 ? 10.496 3.220 -16.779 1.00 95.50 94 LYS A C 1
ATOM 745 O O . LYS A 1 94 ? 10.096 3.262 -17.937 1.00 95.50 94 LYS A O 1
ATOM 750 N N . LYS A 1 95 ? 11.050 2.128 -16.240 1.00 95.00 95 LYS A N 1
ATOM 751 C CA . LYS A 1 95 ? 11.211 0.866 -16.982 1.00 95.00 95 LYS A CA 1
ATOM 752 C C . LYS A 1 95 ? 9.874 0.278 -17.429 1.00 95.00 95 LYS A C 1
ATOM 754 O O . LYS A 1 95 ? 9.788 -0.228 -18.540 1.00 95.00 95 LYS A O 1
ATOM 759 N N . HIS A 1 96 ? 8.840 0.377 -16.591 1.00 95.38 96 HIS A N 1
ATOM 760 C CA . HIS A 1 96 ? 7.480 -0.022 -16.964 1.00 95.38 96 HIS A CA 1
ATOM 761 C C . HIS A 1 96 ? 6.953 0.797 -18.151 1.00 95.38 96 HIS A C 1
ATOM 763 O O . HIS A 1 96 ? 6.431 0.234 -19.101 1.00 95.38 96 HIS A O 1
ATOM 769 N N . HIS A 1 97 ? 7.162 2.117 -18.164 1.00 95.38 97 HIS A N 1
ATOM 770 C CA . HIS A 1 97 ? 6.792 2.956 -19.318 1.00 95.38 97 HIS A CA 1
ATOM 771 C C . HIS A 1 97 ? 7.571 2.612 -20.596 1.00 95.38 97 HIS A C 1
ATOM 773 O O . HIS A 1 97 ? 7.026 2.722 -21.691 1.00 95.38 97 HIS A O 1
ATOM 779 N N . GLU A 1 98 ? 8.836 2.205 -20.473 1.00 96.38 98 GLU A N 1
ATOM 780 C CA . GLU A 1 98 ? 9.670 1.781 -21.607 1.00 96.38 98 GLU A CA 1
ATOM 781 C C . GLU A 1 98 ? 9.245 0.407 -22.162 1.00 96.38 98 GLU A C 1
ATOM 783 O O . GLU A 1 98 ? 9.324 0.182 -23.370 1.00 96.38 98 GLU A O 1
ATOM 788 N N . MET A 1 99 ? 8.783 -0.503 -21.298 1.00 95.25 99 MET A N 1
ATOM 789 C CA . MET A 1 99 ? 8.306 -1.844 -21.655 1.00 95.25 99 MET A CA 1
ATOM 790 C C . MET A 1 99 ? 7.033 -2.191 -20.862 1.00 95.25 99 MET A C 1
ATOM 792 O O . MET A 1 99 ? 7.129 -2.861 -19.832 1.00 95.25 99 MET A O 1
ATOM 796 N N . PRO A 1 100 ? 5.840 -1.784 -21.339 1.00 94.19 100 PRO A N 1
ATOM 797 C CA . PRO A 1 100 ? 4.590 -1.918 -20.579 1.00 94.19 100 PRO A CA 1
ATOM 798 C C . PRO A 1 100 ? 4.171 -3.363 -20.280 1.00 94.19 100 PRO A C 1
ATOM 800 O O . PRO A 1 100 ? 3.482 -3.621 -19.300 1.00 94.19 100 PRO A O 1
ATOM 803 N N . GLU A 1 101 ? 4.633 -4.313 -21.095 1.00 94.12 101 GLU A N 1
ATOM 804 C CA . GLU A 1 101 ? 4.389 -5.749 -20.915 1.00 94.12 101 GLU A CA 1
ATOM 805 C C . GLU A 1 101 ? 5.396 -6.424 -19.965 1.00 94.12 101 GLU A C 1
ATOM 807 O O . GLU A 1 101 ? 5.342 -7.637 -19.745 1.00 94.12 101 GLU A O 1
ATOM 812 N N . ALA A 1 102 ? 6.369 -5.686 -19.427 1.00 94.00 102 ALA A N 1
ATOM 813 C CA . ALA A 1 102 ? 7.304 -6.251 -18.468 1.00 94.00 102 ALA A CA 1
ATOM 814 C C . ALA A 1 102 ? 6.605 -6.479 -17.120 1.00 94.00 102 ALA A C 1
ATOM 816 O O . ALA A 1 102 ? 5.939 -5.597 -16.581 1.00 94.00 102 ALA A O 1
ATOM 817 N N . LEU A 1 103 ? 6.811 -7.658 -16.529 1.00 95.31 103 LEU A N 1
ATOM 818 C CA . LEU A 1 103 ? 6.272 -8.003 -15.213 1.00 95.31 103 LEU A CA 1
ATOM 819 C C . LEU A 1 103 ? 7.055 -7.283 -14.108 1.00 95.31 103 LEU A C 1
ATOM 821 O O . LEU A 1 103 ? 7.959 -7.849 -13.491 1.00 95.31 103 LEU A O 1
ATOM 825 N N . ILE A 1 104 ? 6.716 -6.015 -13.883 1.00 95.31 104 ILE A N 1
ATOM 826 C CA . ILE A 1 104 ? 7.332 -5.156 -12.875 1.00 95.31 104 ILE A CA 1
ATOM 827 C C . ILE A 1 104 ? 6.310 -4.868 -11.781 1.00 95.31 104 ILE A C 1
ATOM 829 O O . ILE A 1 104 ? 5.223 -4.357 -12.038 1.00 95.31 104 ILE A O 1
ATOM 833 N N . ALA A 1 105 ? 6.667 -5.186 -10.542 1.00 94.62 105 ALA A N 1
ATOM 834 C CA . ALA A 1 105 ? 5.859 -4.868 -9.372 1.00 94.62 105 ALA A CA 1
ATOM 835 C C . ALA A 1 105 ? 6.752 -4.399 -8.228 1.00 94.62 105 ALA A C 1
ATOM 837 O O . ALA A 1 105 ? 7.931 -4.739 -8.152 1.00 94.62 105 ALA A O 1
ATOM 838 N N . MET A 1 106 ? 6.185 -3.645 -7.292 1.00 92.56 106 MET A N 1
ATOM 839 C CA . MET A 1 106 ? 6.857 -3.363 -6.028 1.00 92.56 106 MET A CA 1
ATOM 840 C C . MET A 1 106 ? 7.252 -4.685 -5.339 1.00 92.56 106 MET A C 1
ATOM 842 O O . MET A 1 106 ? 6.491 -5.653 -5.428 1.00 92.56 106 MET A O 1
ATOM 846 N N . PRO A 1 107 ? 8.424 -4.771 -4.678 1.00 93.50 107 PRO A N 1
ATOM 847 C CA . PRO A 1 107 ? 8.795 -5.987 -3.970 1.00 93.50 107 PRO A CA 1
ATOM 848 C C . PRO A 1 107 ? 7.719 -6.407 -2.955 1.00 93.50 107 PRO A C 1
ATOM 850 O O . PRO A 1 107 ? 7.342 -5.598 -2.104 1.00 93.50 107 PRO A O 1
ATOM 853 N N . TRP A 1 108 ? 7.237 -7.651 -3.052 1.00 88.88 108 TRP A N 1
ATOM 854 C CA . TRP A 1 108 ? 6.015 -8.151 -2.395 1.00 88.88 108 TRP A CA 1
ATOM 855 C C . TRP A 1 108 ? 5.983 -7.899 -0.877 1.00 88.88 108 TRP A C 1
ATOM 857 O O . TRP A 1 108 ? 4.966 -7.525 -0.295 1.00 88.88 108 TRP A O 1
ATOM 867 N N . PHE A 1 109 ? 7.134 -8.019 -0.215 1.00 90.31 109 PHE A N 1
ATOM 868 C CA . PHE A 1 109 ? 7.245 -7.828 1.229 1.00 90.31 109 PHE A CA 1
ATOM 869 C C . PHE A 1 109 ? 7.155 -6.359 1.658 1.00 90.31 109 PHE A C 1
ATOM 871 O O . PHE A 1 109 ? 6.855 -6.092 2.820 1.00 90.31 109 PHE A O 1
ATOM 878 N N . ILE A 1 110 ? 7.416 -5.391 0.769 1.00 93.19 110 ILE A N 1
ATOM 879 C CA . ILE A 1 110 ? 7.434 -3.973 1.156 1.00 93.19 110 ILE A CA 1
ATOM 880 C C . ILE A 1 110 ? 6.016 -3.487 1.448 1.00 93.19 110 ILE A C 1
ATOM 882 O O . ILE A 1 110 ? 5.825 -2.774 2.430 1.00 93.19 110 ILE A O 1
ATOM 886 N N . VAL A 1 111 ? 5.020 -3.893 0.654 1.00 92.00 111 VAL A N 1
ATOM 887 C CA . VAL A 1 111 ? 3.618 -3.514 0.897 1.00 92.00 111 VAL A CA 1
ATOM 888 C C . VAL A 1 111 ? 3.179 -4.039 2.262 1.00 92.00 111 VAL A C 1
ATOM 890 O O . VAL A 1 111 ? 2.738 -3.267 3.112 1.00 92.00 111 VAL A O 1
ATOM 893 N N . THR A 1 112 ? 3.421 -5.327 2.517 1.00 88.75 112 THR A N 1
ATOM 894 C CA . THR A 1 112 ? 3.121 -5.966 3.806 1.00 88.75 112 THR A CA 1
ATOM 895 C C . THR A 1 112 ? 3.853 -5.283 4.969 1.00 88.75 112 THR A C 1
ATOM 897 O O . THR A 1 112 ? 3.243 -4.996 5.999 1.00 88.75 112 THR A O 1
ATOM 900 N N . ALA A 1 113 ? 5.140 -4.957 4.811 1.00 94.50 113 ALA A N 1
ATOM 901 C CA . ALA A 1 113 ? 5.926 -4.276 5.839 1.00 94.50 113 ALA A CA 1
ATOM 902 C C . ALA A 1 113 ? 5.396 -2.866 6.144 1.00 94.50 113 ALA A C 1
ATOM 904 O O . ALA A 1 113 ? 5.288 -2.494 7.312 1.00 94.50 113 ALA A O 1
ATOM 905 N N . VAL A 1 114 ? 5.021 -2.094 5.119 1.00 95.25 114 VAL A N 1
ATOM 906 C CA . VAL A 1 114 ? 4.412 -0.767 5.299 1.00 95.25 114 VAL A CA 1
ATOM 907 C C . VAL A 1 114 ? 3.094 -0.889 6.063 1.00 95.25 114 VAL A C 1
ATOM 909 O O . VAL A 1 114 ? 2.901 -0.166 7.040 1.00 95.25 114 VAL A O 1
ATOM 912 N N . MET A 1 115 ? 2.224 -1.835 5.695 1.00 95.81 115 MET A N 1
ATOM 913 C CA . MET A 1 115 ? 0.964 -2.060 6.414 1.00 95.81 115 MET A CA 1
ATOM 914 C C . MET A 1 115 ? 1.202 -2.463 7.873 1.00 95.81 115 MET A C 1
ATOM 916 O O . MET A 1 115 ? 0.541 -1.934 8.766 1.00 95.81 115 MET A O 1
ATOM 920 N N . ALA A 1 116 ? 2.181 -3.332 8.139 1.00 95.62 116 ALA A N 1
ATOM 921 C CA . ALA A 1 116 ? 2.543 -3.741 9.494 1.00 95.62 116 ALA A CA 1
ATOM 922 C C . ALA A 1 116 ? 3.070 -2.569 10.340 1.00 95.62 116 ALA A C 1
ATOM 924 O O . ALA A 1 116 ? 2.699 -2.443 11.507 1.00 95.62 116 ALA A O 1
ATOM 925 N N . ILE A 1 117 ? 3.891 -1.685 9.761 1.00 97.94 117 ILE A N 1
ATOM 926 C CA . ILE A 1 117 ? 4.390 -0.479 10.441 1.00 97.94 117 ILE A CA 1
ATOM 927 C C . ILE A 1 117 ? 3.233 0.470 10.766 1.00 97.94 117 ILE A C 1
ATOM 929 O O . ILE A 1 117 ? 3.133 0.945 11.898 1.00 97.94 117 ILE A O 1
ATOM 933 N N . VAL A 1 118 ? 2.342 0.727 9.804 1.00 97.38 118 VAL A N 1
ATOM 934 C CA . VAL A 1 118 ? 1.175 1.597 10.019 1.00 97.38 118 VAL A CA 1
ATOM 935 C C . VAL A 1 118 ? 0.263 1.001 11.091 1.00 97.38 118 VAL A C 1
ATOM 937 O O . VAL A 1 118 ? -0.115 1.702 12.028 1.00 97.38 118 VAL A O 1
ATOM 940 N N . TRP A 1 119 ? -0.026 -0.299 11.033 1.00 97.50 119 TRP A N 1
ATOM 941 C CA . TRP A 1 119 ? -0.783 -0.979 12.083 1.00 97.50 119 TRP A CA 1
ATOM 942 C C . TRP A 1 119 ? -0.101 -0.861 13.452 1.00 97.50 119 TRP A C 1
ATOM 944 O O . TRP A 1 119 ? -0.743 -0.476 14.429 1.00 97.50 119 TRP A O 1
ATOM 954 N N . TYR A 1 120 ? 1.204 -1.132 13.533 1.00 97.88 120 TYR A N 1
ATOM 955 C CA . TYR A 1 120 ? 1.944 -1.067 14.791 1.00 97.88 120 TYR A CA 1
ATOM 956 C C . TYR A 1 120 ? 1.880 0.333 15.406 1.00 97.88 120 TYR A C 1
ATOM 958 O O . TYR A 1 120 ? 1.621 0.479 16.599 1.00 97.88 120 TYR A O 1
ATOM 966 N N . VAL A 1 121 ? 2.068 1.378 14.603 1.00 98.25 121 VAL A N 1
ATOM 967 C CA . VAL A 1 121 ? 2.007 2.757 15.093 1.00 98.25 121 VAL A CA 1
ATOM 968 C C . VAL A 1 121 ? 0.580 3.127 15.498 1.00 98.25 121 VAL A C 1
ATOM 970 O O . VAL A 1 121 ? 0.356 3.522 16.639 1.00 98.25 121 VAL A O 1
ATOM 973 N N . PHE A 1 122 ? -0.399 2.986 14.608 1.00 97.88 122 PHE A N 1
ATOM 974 C CA . PHE A 1 122 ? -1.736 3.526 14.855 1.00 97.88 122 PHE A CA 1
ATOM 975 C C . PHE A 1 122 ? -2.593 2.622 15.739 1.00 97.88 122 PHE A C 1
ATOM 977 O O . PHE A 1 122 ? -3.177 3.101 16.707 1.00 97.88 122 PHE A O 1
ATOM 984 N N . ALA A 1 123 ? -2.644 1.321 15.461 1.00 96.06 123 ALA A N 1
ATOM 985 C CA . ALA A 1 123 ? -3.462 0.396 16.238 1.00 96.06 123 ALA A CA 1
ATOM 986 C C . ALA A 1 123 ? -2.783 0.023 17.561 1.00 96.06 123 ALA A C 1
ATOM 988 O O . ALA A 1 123 ? -3.396 0.122 18.618 1.00 96.06 123 ALA A O 1
ATOM 989 N N . TYR A 1 124 ? -1.508 -0.380 17.529 1.00 95.75 124 TYR A N 1
ATOM 990 C CA . TYR A 1 124 ? -0.849 -0.911 18.727 1.00 95.75 124 TYR A CA 1
ATOM 991 C C . TYR A 1 124 ? -0.237 0.172 19.627 1.00 95.75 124 TYR A C 1
ATOM 993 O O . TYR A 1 124 ? -0.373 0.108 20.846 1.00 95.75 124 TYR A O 1
ATOM 1001 N N . ARG A 1 125 ? 0.439 1.189 19.083 1.00 98.06 125 ARG A N 1
ATOM 1002 C CA . ARG A 1 125 ? 1.068 2.237 19.911 1.00 98.06 125 ARG A CA 1
ATOM 1003 C C . ARG A 1 125 ? 0.099 3.350 20.292 1.00 98.06 125 ARG A C 1
ATOM 1005 O O . ARG A 1 125 ? 0.113 3.769 21.444 1.00 98.06 125 ARG A O 1
ATOM 1012 N N . LEU A 1 126 ? -0.720 3.811 19.349 1.00 97.69 126 LEU A N 1
ATOM 1013 C CA . LEU A 1 126 ? -1.669 4.910 19.563 1.00 97.69 126 LEU A CA 1
ATOM 1014 C C . LEU A 1 126 ? -3.082 4.446 19.935 1.00 97.69 126 LEU A C 1
ATOM 1016 O O . LEU A 1 126 ? -3.914 5.288 20.258 1.00 97.69 126 LEU A O 1
ATOM 1020 N N . GLN A 1 127 ? -3.342 3.132 19.936 1.00 96.44 127 GLN A N 1
ATOM 1021 C CA . GLN A 1 127 ? -4.625 2.547 20.345 1.00 96.44 127 GLN A CA 1
ATOM 1022 C C . GLN A 1 127 ? -5.809 3.072 19.518 1.00 96.44 127 GLN A C 1
ATOM 1024 O O . GLN A 1 127 ? -6.905 3.260 20.037 1.00 96.44 127 GLN A O 1
ATOM 1029 N N . PHE A 1 128 ? -5.607 3.337 18.225 1.00 96.12 128 PHE A N 1
ATOM 1030 C CA . PHE A 1 128 ? -6.704 3.668 17.319 1.00 96.12 128 PHE A CA 1
ATOM 1031 C C . PHE A 1 128 ? -7.473 2.409 16.922 1.00 96.12 128 PHE A C 1
ATOM 1033 O O . PHE A 1 128 ? -6.901 1.346 16.677 1.00 96.12 128 PHE A O 1
ATOM 1040 N N . HIS A 1 129 ? -8.792 2.549 16.837 1.00 94.31 129 HIS A N 1
ATOM 1041 C CA . HIS A 1 129 ? -9.706 1.455 16.532 1.00 94.31 129 HIS A CA 1
ATOM 1042 C C . HIS A 1 129 ? -9.955 1.373 15.022 1.00 94.31 129 HIS A C 1
ATOM 1044 O O . HIS A 1 129 ? -9.768 2.352 14.299 1.00 94.31 129 HIS A O 1
ATOM 1050 N N . PHE A 1 130 ? -10.403 0.208 14.549 1.00 95.44 130 PHE A N 1
ATOM 1051 C CA . PHE A 1 130 ? -10.814 -0.028 13.156 1.00 95.44 130 PHE A CA 1
ATOM 1052 C C . PHE A 1 130 ? -9.702 0.140 12.106 1.00 95.44 130 PHE A C 1
ATOM 1054 O O . PHE A 1 130 ? -9.972 0.193 10.904 1.00 95.44 130 PHE A O 1
ATOM 1061 N N . ILE A 1 131 ? -8.441 0.191 12.549 1.00 97.94 131 ILE A N 1
ATOM 1062 C CA . ILE A 1 131 ? -7.272 0.368 11.684 1.00 97.94 131 ILE A CA 1
ATOM 1063 C C . ILE A 1 131 ? -7.103 -0.812 10.728 1.00 97.94 131 ILE A C 1
ATOM 1065 O O . ILE A 1 131 ? -6.771 -0.583 9.571 1.00 97.94 131 ILE A O 1
ATOM 1069 N N . LEU A 1 132 ? -7.363 -2.058 11.144 1.00 98.00 132 LEU A N 1
ATOM 1070 C CA . LEU A 1 132 ? -7.233 -3.197 10.226 1.00 98.00 132 LEU A CA 1
ATOM 1071 C C . LEU A 1 132 ? -8.300 -3.163 9.130 1.00 98.00 132 LEU A C 1
ATOM 1073 O O . LEU A 1 132 ? -7.975 -3.433 7.979 1.00 98.00 132 LEU A O 1
ATOM 1077 N N . GLY A 1 133 ? -9.534 -2.761 9.453 1.00 98.25 133 GLY A N 1
ATOM 1078 C CA . GLY A 1 133 ? -10.578 -2.533 8.447 1.00 98.25 133 GLY A CA 1
ATOM 1079 C C . GLY A 1 133 ? -10.176 -1.459 7.430 1.00 98.25 133 GLY A C 1
ATOM 1080 O O . GLY A 1 133 ? -10.266 -1.683 6.223 1.00 98.25 133 GLY A O 1
ATOM 1081 N N . PHE A 1 134 ? -9.627 -0.336 7.904 1.00 98.62 134 PHE A N 1
ATOM 1082 C CA . PHE A 1 134 ? -9.085 0.716 7.038 1.00 98.62 134 PHE A CA 1
ATOM 1083 C C . PHE A 1 134 ? -7.920 0.228 6.164 1.00 98.62 134 PHE A C 1
ATOM 1085 O O . PHE A 1 134 ? -7.926 0.445 4.953 1.00 98.62 134 PHE A O 1
ATOM 1092 N N . LEU A 1 135 ? -6.934 -0.464 6.743 1.00 98.56 135 LEU A N 1
ATOM 1093 C CA . LEU A 1 135 ? -5.788 -0.999 6.000 1.00 98.56 135 LEU A CA 1
ATOM 1094 C C . LEU A 1 135 ? -6.206 -2.066 4.985 1.00 98.56 135 LEU A C 1
ATOM 1096 O O . LEU A 1 135 ? -5.645 -2.107 3.893 1.00 98.56 135 LEU A O 1
ATOM 1100 N N . ALA A 1 136 ? -7.213 -2.884 5.303 1.00 98.56 136 ALA A N 1
ATOM 1101 C CA . ALA A 1 136 ? -7.796 -3.829 4.358 1.00 98.56 136 ALA A CA 1
ATOM 1102 C C . ALA A 1 136 ? -8.405 -3.110 3.150 1.00 98.56 136 ALA A C 1
ATOM 1104 O O . ALA A 1 136 ? -8.169 -3.526 2.021 1.00 98.56 136 ALA A O 1
ATOM 1105 N N . GLY A 1 137 ? -9.136 -2.014 3.370 1.00 98.62 137 GLY A N 1
ATOM 1106 C CA . GLY A 1 137 ? -9.685 -1.188 2.292 1.00 98.62 137 GLY A CA 1
ATOM 1107 C C . GLY A 1 137 ? -8.605 -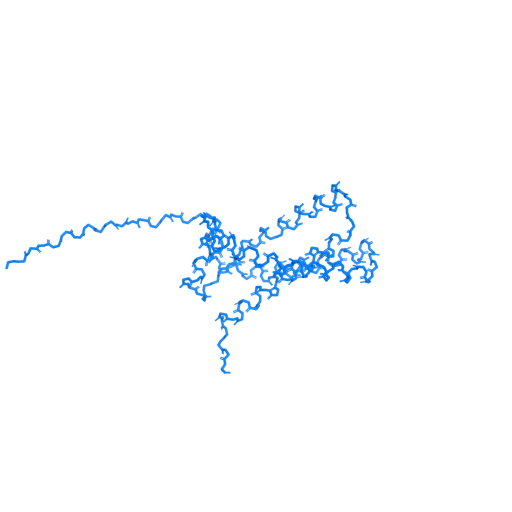0.535 1.435 1.00 98.62 137 GLY A C 1
ATOM 1108 O O . GLY A 1 137 ? -8.659 -0.592 0.207 1.00 98.62 137 GLY A O 1
ATOM 1109 N N . LEU A 1 138 ? -7.590 0.034 2.087 1.00 98.62 138 LEU A N 1
ATOM 1110 C CA . LEU A 1 138 ? -6.452 0.663 1.421 1.00 98.62 138 LEU A CA 1
ATOM 1111 C C . LEU A 1 138 ? -5.698 -0.342 0.531 1.00 98.62 138 LEU A C 1
ATOM 1113 O O . LEU A 1 138 ? -5.418 -0.059 -0.633 1.00 98.62 138 LEU A O 1
ATOM 1117 N N . LEU A 1 139 ? -5.406 -1.532 1.064 1.00 98.38 139 LEU A N 1
ATOM 1118 C CA . LEU A 1 139 ? -4.711 -2.593 0.338 1.00 98.38 139 LEU A CA 1
ATOM 1119 C C . LEU A 1 139 ? -5.594 -3.240 -0.739 1.00 98.38 139 LEU A C 1
ATOM 1121 O O . LEU A 1 139 ? -5.091 -3.580 -1.804 1.00 98.38 139 LEU A O 1
ATOM 1125 N N . ALA A 1 140 ? -6.905 -3.362 -0.518 1.00 98.62 140 ALA A N 1
ATOM 1126 C CA . ALA A 1 140 ? -7.833 -3.820 -1.550 1.00 98.62 140 ALA A CA 1
ATOM 1127 C C . ALA A 1 140 ? -7.841 -2.869 -2.754 1.00 98.62 140 ALA A C 1
ATOM 1129 O O . ALA A 1 140 ? -7.821 -3.330 -3.893 1.00 98.62 140 ALA A O 1
ATOM 1130 N N . GLY A 1 141 ? -7.796 -1.554 -2.515 1.00 98.38 141 GLY A N 1
ATOM 1131 C CA . GLY A 1 141 ? -7.609 -0.565 -3.578 1.00 98.38 141 GLY A CA 1
ATOM 1132 C C . GLY A 1 141 ? -6.325 -0.808 -4.373 1.00 98.38 141 GLY A C 1
ATOM 1133 O O . GLY A 1 141 ? -6.371 -0.862 -5.600 1.00 98.38 141 GLY A O 1
ATOM 1134 N N . PHE A 1 142 ? -5.210 -1.053 -3.681 1.00 97.75 142 PHE A N 1
ATOM 1135 C CA . PHE A 1 142 ? -3.928 -1.390 -4.310 1.00 97.75 142 PHE A CA 1
ATOM 1136 C C . PHE A 1 142 ? -3.989 -2.665 -5.158 1.00 97.75 142 PHE A C 1
ATOM 1138 O O . PHE A 1 142 ? -3.503 -2.673 -6.289 1.00 97.75 142 PHE A O 1
ATOM 1145 N N . VAL A 1 143 ? -4.638 -3.715 -4.652 1.00 98.06 143 VAL A N 1
ATOM 1146 C CA . VAL A 1 143 ? -4.871 -4.962 -5.393 1.00 98.06 143 VAL A CA 1
ATOM 1147 C C . VAL A 1 143 ? -5.701 -4.701 -6.650 1.00 98.06 143 VAL A C 1
ATOM 1149 O O . VAL A 1 143 ? -5.316 -5.140 -7.733 1.00 98.06 143 VAL A O 1
ATOM 1152 N N . PHE A 1 144 ? -6.815 -3.969 -6.537 1.00 98.19 144 PHE A N 1
ATOM 1153 C CA . PHE A 1 144 ? -7.650 -3.647 -7.694 1.00 98.19 144 PHE A CA 1
ATOM 1154 C C . PHE A 1 144 ? -6.880 -2.837 -8.731 1.00 98.19 144 PHE A C 1
ATOM 1156 O O . PHE A 1 144 ? -6.909 -3.195 -9.906 1.00 98.19 144 PHE A O 1
ATOM 1163 N N . TYR A 1 145 ? -6.145 -1.811 -8.306 1.00 97.50 145 TYR A N 1
ATOM 1164 C CA . TYR A 1 145 ? -5.251 -1.058 -9.180 1.00 97.50 145 TYR A CA 1
ATOM 1165 C C . TYR A 1 145 ? -4.277 -1.980 -9.921 1.00 97.50 145 TYR A C 1
ATOM 1167 O O . TYR A 1 145 ? -4.194 -1.908 -11.145 1.00 97.50 145 TYR A O 1
ATOM 1175 N N . GLY A 1 146 ? -3.604 -2.895 -9.216 1.00 96.56 146 GLY A N 1
ATOM 1176 C CA . GLY A 1 146 ? -2.677 -3.850 -9.825 1.00 96.56 146 GLY A CA 1
ATOM 1177 C C . GLY A 1 146 ? -3.342 -4.757 -10.864 1.00 96.56 146 GLY A C 1
ATOM 1178 O O . GLY A 1 146 ? -2.794 -4.948 -11.950 1.00 96.56 146 GLY A O 1
ATOM 1179 N N . ILE A 1 147 ? -4.548 -5.259 -10.576 1.00 97.56 147 ILE A N 1
ATOM 1180 C CA . ILE A 1 147 ? -5.336 -6.074 -11.513 1.00 97.56 147 ILE A CA 1
ATOM 1181 C C . ILE A 1 147 ? -5.722 -5.260 -12.750 1.00 97.56 147 ILE A C 1
ATOM 1183 O O . ILE A 1 147 ? -5.467 -5.706 -13.866 1.00 97.56 147 ILE A O 1
ATOM 1187 N N . PHE A 1 148 ? -6.310 -4.073 -12.583 1.00 96.75 148 PHE A N 1
ATOM 1188 C CA . PHE A 1 148 ? -6.712 -3.231 -13.715 1.00 96.75 148 PHE A CA 1
ATOM 1189 C C . PHE A 1 148 ? -5.512 -2.809 -14.560 1.00 96.75 148 PHE A C 1
ATOM 1191 O O . PHE A 1 148 ? -5.578 -2.846 -15.785 1.00 96.75 148 PHE A O 1
ATOM 1198 N N . HIS A 1 149 ? -4.401 -2.470 -13.913 1.00 95.62 149 HIS A N 1
ATOM 1199 C CA . HIS A 1 149 ? -3.162 -2.116 -14.585 1.00 95.62 149 HIS A CA 1
ATOM 1200 C C . HIS A 1 149 ? -2.593 -3.294 -15.388 1.00 95.62 149 HIS A C 1
ATOM 1202 O O . HIS A 1 149 ? -2.247 -3.123 -16.555 1.00 95.62 149 HIS A O 1
ATOM 1208 N N . HIS A 1 150 ? -2.566 -4.501 -14.813 1.00 96.12 150 HIS A N 1
ATOM 1209 C CA . HIS A 1 150 ? -2.204 -5.720 -15.541 1.00 96.12 150 HIS A CA 1
ATOM 1210 C C . HIS A 1 150 ? -3.123 -5.936 -16.745 1.00 96.12 150 HIS A C 1
ATOM 1212 O O . HIS A 1 150 ? -2.653 -6.148 -17.859 1.00 96.12 150 HIS A O 1
ATOM 1218 N N . VAL A 1 151 ? -4.436 -5.839 -16.539 1.00 96.31 151 VAL A N 1
ATOM 1219 C CA . VAL A 1 151 ? -5.416 -6.044 -17.604 1.00 96.31 151 VAL A CA 1
ATOM 1220 C C . VAL A 1 151 ? -5.222 -5.040 -18.745 1.00 96.31 151 VAL A C 1
ATOM 1222 O O . VAL A 1 151 ? -5.223 -5.438 -19.903 1.00 96.31 151 VAL A O 1
ATOM 1225 N N . HIS A 1 152 ? -5.002 -3.761 -18.442 1.00 94.06 152 HIS A N 1
ATOM 1226 C CA . HIS A 1 152 ? -4.813 -2.719 -19.456 1.00 94.06 152 HIS A CA 1
ATOM 1227 C C . HIS A 1 152 ? -3.565 -2.898 -20.324 1.00 94.06 152 HIS A C 1
ATOM 1229 O O . HIS A 1 152 ? -3.581 -2.473 -21.477 1.00 94.06 152 HIS A O 1
ATOM 1235 N N . HIS A 1 153 ? -2.498 -3.484 -19.784 1.00 94.00 153 HIS A N 1
ATOM 1236 C CA . HIS A 1 153 ? -1.284 -3.751 -20.553 1.00 94.00 153 HIS A CA 1
ATOM 1237 C C . HIS A 1 153 ? -1.398 -5.080 -21.302 1.00 94.00 153 HIS A C 1
ATOM 1239 O O . HIS A 1 153 ? -1.324 -5.128 -22.524 1.00 94.00 153 HIS A O 1
ATOM 1245 N N . HIS A 1 154 ? -1.744 -6.150 -20.594 1.00 92.81 154 HIS A N 1
ATOM 1246 C CA . HIS A 1 154 ? -1.637 -7.498 -21.141 1.00 92.81 154 HIS A CA 1
ATOM 1247 C C . HIS A 1 154 ? -2.853 -7.969 -21.950 1.00 92.81 154 HIS A C 1
ATOM 1249 O O . HIS A 1 154 ? -2.783 -9.013 -22.607 1.00 92.81 154 HIS A O 1
ATOM 1255 N N . PHE A 1 155 ? -3.975 -7.240 -21.923 1.00 92.38 155 PHE A N 1
ATOM 1256 C CA . PHE A 1 155 ? -5.177 -7.594 -22.676 1.00 92.38 155 PHE A CA 1
ATOM 1257 C C . PHE A 1 155 ? -5.524 -6.511 -23.699 1.00 92.38 155 PHE A C 1
ATOM 1259 O O . PHE A 1 155 ? -5.894 -5.389 -23.367 1.00 92.38 155 PHE A O 1
ATOM 1266 N N . HIS A 1 156 ? -5.486 -6.887 -24.978 1.00 82.06 156 HIS A N 1
ATOM 1267 C CA . HIS A 1 156 ? -5.990 -6.052 -26.062 1.00 82.06 156 HIS A CA 1
ATOM 1268 C C . HIS A 1 156 ? -7.510 -6.198 -26.170 1.00 82.06 156 HIS A C 1
ATOM 1270 O O . HIS A 1 156 ? -8.015 -7.201 -26.684 1.00 82.06 156 HIS A O 1
ATOM 1276 N N . PHE A 1 157 ? -8.241 -5.190 -25.704 1.00 74.81 157 PHE A N 1
ATOM 1277 C CA . PHE A 1 157 ? -9.672 -5.076 -25.971 1.0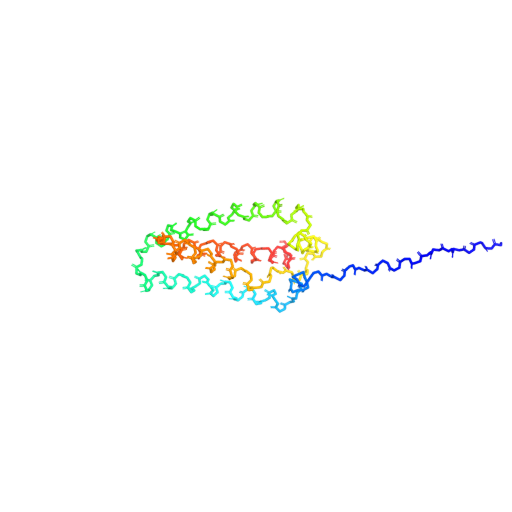0 74.81 157 PHE A CA 1
ATOM 1278 C C . PHE A 1 157 ? -9.881 -4.725 -27.452 1.00 74.81 157 PHE A C 1
ATOM 1280 O O . PHE A 1 157 ? -9.252 -3.798 -27.962 1.00 74.81 157 PHE A O 1
ATOM 1287 N N . LYS A 1 158 ? -10.707 -5.512 -28.149 1.00 58.62 158 LYS A N 1
ATOM 1288 C CA . LYS A 1 158 ? -11.095 -5.283 -29.548 1.00 58.62 158 LYS A CA 1
ATOM 1289 C C . LYS A 1 158 ? -12.355 -4.439 -29.637 1.00 58.62 158 LYS A C 1
ATOM 1291 O O . LYS A 1 158 ? -13.238 -4.643 -28.775 1.00 58.62 158 LYS A O 1
#

pLDDT: mean 89.69, std 16.57, range [35.94, 98.75]